Protein AF-A0AAJ1BPV6-F1 (afdb_monomer)

Structure (mmCIF, N/CA/C/O backbone):
data_AF-A0AAJ1BPV6-F1
#
_entry.id   AF-A0AAJ1BPV6-F1
#
loop_
_atom_site.group_PDB
_atom_site.id
_atom_site.type_symbol
_atom_site.label_atom_id
_atom_site.label_alt_id
_atom_site.label_comp_id
_atom_site.label_asym_id
_atom_site.label_entity_id
_atom_site.label_seq_id
_atom_site.pdbx_PDB_ins_code
_atom_site.Cartn_x
_atom_site.Cartn_y
_atom_site.Cartn_z
_atom_site.occupancy
_atom_site.B_iso_or_equiv
_atom_site.auth_seq_id
_atom_site.auth_comp_id
_atom_site.auth_asym_id
_atom_site.auth_atom_id
_atom_site.pdbx_PDB_model_num
ATOM 1 N N . MET A 1 1 ? -0.997 -7.558 -19.455 1.00 57.16 1 MET A N 1
ATOM 2 C CA . MET A 1 1 ? -1.030 -7.391 -17.990 1.00 57.16 1 MET A CA 1
ATOM 3 C C . MET A 1 1 ? 0.100 -8.175 -17.332 1.00 57.16 1 MET A C 1
ATOM 5 O O . MET A 1 1 ? 0.854 -7.559 -16.603 1.00 57.16 1 MET A O 1
ATOM 9 N N . GLU A 1 2 ? 0.286 -9.467 -17.641 1.00 61.88 2 GLU A N 1
ATOM 10 C CA . GLU A 1 2 ? 1.345 -10.310 -17.035 1.00 61.88 2 GLU A CA 1
ATOM 11 C C . GLU A 1 2 ? 2.761 -9.717 -17.122 1.00 61.88 2 GLU A C 1
ATOM 13 O O . GLU A 1 2 ? 3.436 -9.650 -16.104 1.00 61.88 2 GLU A O 1
ATOM 18 N N . ARG A 1 3 ? 3.153 -9.147 -18.272 1.00 71.94 3 ARG A N 1
ATOM 19 C CA . ARG A 1 3 ? 4.473 -8.502 -18.442 1.00 71.94 3 ARG A CA 1
ATOM 20 C C . ARG A 1 3 ? 4.750 -7.305 -17.524 1.00 71.94 3 ARG A C 1
ATOM 22 O O . ARG A 1 3 ? 5.894 -6.921 -17.366 1.00 71.94 3 ARG A O 1
ATOM 29 N N . VAL A 1 4 ? 3.719 -6.677 -16.953 1.00 75.62 4 VAL A N 1
ATOM 30 C CA . VAL A 1 4 ? 3.891 -5.502 -16.077 1.00 75.62 4 VAL A CA 1
ATOM 31 C C . VAL A 1 4 ? 4.320 -5.920 -14.670 1.00 75.62 4 VAL A C 1
ATOM 33 O O . VAL A 1 4 ? 5.029 -5.180 -14.000 1.00 75.62 4 VAL A O 1
ATOM 36 N N . LEU A 1 5 ? 3.912 -7.112 -14.227 1.00 78.88 5 LEU A N 1
ATOM 37 C CA . LEU A 1 5 ? 4.261 -7.624 -12.901 1.00 78.88 5 LEU A CA 1
ATOM 38 C C . LEU A 1 5 ? 5.736 -8.035 -12.805 1.00 78.88 5 LEU A C 1
ATOM 40 O O . LEU A 1 5 ? 6.268 -8.092 -11.705 1.00 78.88 5 LEU A O 1
ATOM 44 N N . GLU A 1 6 ? 6.402 -8.257 -13.942 1.00 83.31 6 GLU A N 1
ATOM 45 C CA . GLU A 1 6 ? 7.841 -8.552 -14.023 1.00 83.31 6 GLU A CA 1
ATOM 46 C C . GLU A 1 6 ? 8.718 -7.399 -13.505 1.00 83.31 6 GLU A C 1
ATOM 48 O O . GLU A 1 6 ? 9.878 -7.616 -13.171 1.00 83.31 6 GLU A O 1
ATOM 53 N N . TYR A 1 7 ? 8.169 -6.183 -13.417 1.00 85.19 7 TYR A N 1
ATOM 54 C CA . TYR A 1 7 ? 8.871 -5.001 -12.911 1.00 85.19 7 TYR A CA 1
ATOM 55 C C . TYR A 1 7 ? 8.787 -4.830 -11.391 1.00 85.19 7 TYR A C 1
ATOM 57 O O . TYR A 1 7 ? 9.348 -3.874 -10.863 1.00 85.19 7 TYR A O 1
ATOM 65 N N . LEU A 1 8 ? 8.061 -5.702 -10.686 1.00 88.31 8 LEU A N 1
ATOM 66 C CA . LEU A 1 8 ? 7.951 -5.632 -9.232 1.00 88.31 8 LEU A CA 1
ATOM 67 C C . LEU A 1 8 ? 9.161 -6.278 -8.571 1.00 88.31 8 LEU A C 1
ATOM 69 O O . LEU A 1 8 ? 9.539 -7.405 -8.896 1.00 88.31 8 LEU A O 1
ATOM 73 N N . SER A 1 9 ? 9.720 -5.587 -7.584 1.00 89.31 9 SER A N 1
ATOM 74 C CA . SER A 1 9 ? 10.699 -6.190 -6.693 1.00 89.31 9 SER A CA 1
ATOM 75 C C . SER A 1 9 ? 10.041 -7.223 -5.768 1.00 89.31 9 SER A C 1
ATOM 77 O O . SER A 1 9 ? 8.817 -7.274 -5.577 1.00 89.31 9 SER A O 1
ATOM 79 N N . GLU A 1 10 ? 10.875 -8.048 -5.138 1.00 88.81 10 GLU A N 1
ATOM 80 C CA . GLU A 1 10 ? 10.426 -8.966 -4.089 1.00 88.81 10 GLU A CA 1
ATOM 81 C C . GLU A 1 10 ? 9.790 -8.202 -2.916 1.00 88.81 10 GLU A C 1
ATOM 83 O O . GLU A 1 10 ? 8.745 -8.605 -2.402 1.00 88.81 10 GLU A O 1
ATOM 88 N N . ALA A 1 11 ? 10.354 -7.043 -2.564 1.00 91.00 11 ALA A N 1
ATOM 89 C CA . ALA A 1 11 ? 9.844 -6.185 -1.503 1.00 91.00 11 ALA A CA 1
ATOM 90 C C . ALA A 1 11 ? 8.464 -5.589 -1.844 1.00 91.00 11 ALA A C 1
ATOM 92 O O . ALA A 1 11 ? 7.567 -5.612 -0.999 1.00 91.00 11 ALA A O 1
ATOM 93 N N . ASP A 1 12 ? 8.246 -5.141 -3.089 1.00 92.69 12 ASP A N 1
ATOM 94 C CA . ASP A 1 12 ? 6.923 -4.681 -3.550 1.00 92.69 12 ASP A CA 1
ATOM 95 C C . ASP A 1 12 ? 5.875 -5.787 -3.391 1.00 92.69 12 ASP A C 1
ATOM 97 O O . ASP A 1 12 ? 4.771 -5.571 -2.880 1.00 92.69 12 ASP A O 1
ATOM 101 N N . THR A 1 13 ? 6.242 -7.004 -3.800 1.00 93.19 13 THR A N 1
ATOM 102 C CA . THR A 1 13 ? 5.373 -8.180 -3.712 1.00 93.19 13 THR A CA 1
ATOM 103 C C . THR A 1 13 ? 5.061 -8.528 -2.259 1.00 93.19 13 THR A C 1
ATOM 105 O O . THR A 1 13 ? 3.911 -8.828 -1.935 1.00 93.19 13 THR A O 1
ATOM 108 N N . GLN A 1 14 ? 6.049 -8.438 -1.366 1.00 94.25 14 GLN A N 1
ATOM 109 C CA . GLN A 1 14 ? 5.877 -8.691 0.062 1.00 94.25 14 GLN A CA 1
ATOM 110 C C . GLN A 1 14 ? 4.913 -7.688 0.710 1.00 94.25 14 GLN A C 1
ATOM 112 O O . GLN A 1 14 ? 4.011 -8.093 1.449 1.00 94.25 14 GLN A O 1
ATOM 117 N N . VAL A 1 15 ? 5.060 -6.393 0.414 1.00 95.81 15 VAL A N 1
ATOM 118 C CA . VAL A 1 15 ? 4.167 -5.345 0.932 1.00 95.81 15 VAL A CA 1
ATOM 119 C C . VAL A 1 15 ? 2.742 -5.559 0.430 1.00 95.81 15 VAL A C 1
ATOM 121 O O . VAL A 1 15 ? 1.806 -5.588 1.232 1.00 95.81 15 VAL A O 1
ATOM 124 N N . LEU A 1 16 ? 2.568 -5.788 -0.875 1.00 96.75 16 LEU A N 1
ATOM 125 C CA . LEU A 1 16 ? 1.255 -6.065 -1.461 1.00 96.75 16 LEU A CA 1
ATOM 126 C C . LEU A 1 16 ? 0.609 -7.315 -0.861 1.00 96.75 16 LEU A C 1
ATOM 128 O O . LEU A 1 16 ? -0.580 -7.291 -0.553 1.00 96.75 16 LEU A O 1
ATOM 132 N N . ALA A 1 17 ? 1.367 -8.398 -0.680 1.00 96.94 17 ALA A N 1
ATOM 133 C CA . ALA A 1 17 ? 0.857 -9.636 -0.098 1.00 96.94 17 ALA A CA 1
ATOM 134 C C . ALA A 1 17 ? 0.416 -9.445 1.361 1.00 96.94 17 ALA A C 1
ATOM 136 O O . ALA A 1 17 ? -0.650 -9.927 1.741 1.00 96.94 17 ALA A O 1
ATOM 137 N N . ARG A 1 18 ? 1.194 -8.707 2.163 1.00 97.62 18 ARG A N 1
ATOM 138 C CA . ARG A 1 18 ? 0.875 -8.433 3.574 1.00 97.62 18 ARG A CA 1
ATOM 139 C C . ARG A 1 18 ? -0.309 -7.478 3.735 1.00 97.62 18 ARG A C 1
ATOM 141 O O . ARG A 1 18 ? -1.092 -7.657 4.655 1.00 97.62 18 ARG A O 1
ATOM 148 N N . LEU A 1 19 ? -0.493 -6.509 2.837 1.00 98.44 19 LEU A N 1
ATOM 149 C CA . LEU A 1 19 ? -1.727 -5.713 2.802 1.00 98.44 19 LEU A CA 1
ATOM 150 C C . LEU A 1 19 ? -2.929 -6.583 2.403 1.00 98.44 19 LEU A C 1
ATOM 152 O O . LEU A 1 19 ? -3.980 -6.527 3.039 1.00 98.44 19 LEU A O 1
ATOM 156 N N . ARG A 1 20 ? -2.758 -7.437 1.383 1.00 98.38 20 ARG A N 1
ATOM 157 C CA . ARG A 1 20 ? -3.817 -8.313 0.856 1.00 98.38 20 ARG A CA 1
ATOM 158 C C . ARG A 1 20 ? -4.256 -9.428 1.799 1.00 98.38 20 ARG A C 1
ATOM 160 O O . ARG A 1 20 ? -5.319 -10.004 1.592 1.00 98.38 20 ARG A O 1
ATOM 167 N N . SER A 1 21 ? -3.466 -9.750 2.822 1.00 98.19 21 SER A N 1
ATOM 168 C CA . SER A 1 21 ? -3.882 -10.712 3.845 1.00 98.19 21 SER A CA 1
ATOM 169 C C . SER A 1 21 ? -4.898 -10.134 4.836 1.00 98.19 21 SER A C 1
ATOM 171 O O . SER A 1 21 ? -5.558 -10.908 5.525 1.00 98.19 21 SER A O 1
ATOM 173 N N . ALA A 1 22 ? -5.038 -8.805 4.900 1.00 98.19 22 ALA A N 1
ATOM 174 C CA . ALA A 1 22 ? -5.934 -8.113 5.827 1.00 98.19 22 ALA A CA 1
ATOM 175 C C . ALA A 1 22 ? -7.026 -7.284 5.130 1.00 98.19 22 ALA A C 1
ATOM 177 O O . ALA A 1 22 ? -8.069 -7.027 5.725 1.00 98.19 22 ALA A O 1
ATOM 178 N N . GLY A 1 23 ? -6.815 -6.873 3.879 1.00 98.12 23 GLY A N 1
ATOM 179 C CA . GLY A 1 23 ? -7.778 -6.088 3.111 1.00 98.12 23 GLY A CA 1
ATOM 180 C C . GLY A 1 23 ? -7.508 -6.147 1.614 1.00 98.12 23 GLY A C 1
ATOM 181 O O . GLY A 1 23 ? -6.768 -6.997 1.129 1.00 98.12 23 GLY A O 1
ATOM 182 N N . GLU A 1 24 ? -8.098 -5.236 0.852 1.00 98.50 24 GLU A N 1
ATOM 183 C CA . GLU A 1 24 ? -7.824 -5.116 -0.576 1.00 98.50 24 GLU A CA 1
ATOM 184 C C . GLU A 1 24 ? -6.689 -4.114 -0.814 1.00 98.50 24 GLU A C 1
ATOM 186 O O . GLU A 1 24 ? -6.558 -3.118 -0.095 1.00 98.50 24 GLU A O 1
ATOM 191 N N . ALA A 1 25 ? -5.845 -4.376 -1.816 1.00 98.06 25 ALA A N 1
ATOM 192 C CA . ALA A 1 25 ? -4.754 -3.479 -2.184 1.00 98.06 25 ALA A CA 1
ATOM 193 C C . ALA A 1 25 ? -4.428 -3.534 -3.680 1.00 98.06 25 ALA A C 1
ATOM 195 O O . ALA A 1 25 ? -4.352 -4.614 -4.291 1.00 98.06 25 ALA A O 1
ATOM 196 N N . TRP A 1 26 ? -4.166 -2.360 -4.249 1.00 97.06 26 TRP A N 1
ATOM 197 C CA . TRP A 1 26 ? -3.917 -2.155 -5.672 1.00 97.06 26 TRP A CA 1
ATOM 198 C C . TRP A 1 26 ? -2.718 -1.255 -5.892 1.00 97.06 26 TRP A C 1
ATOM 200 O O . TRP A 1 26 ? -2.538 -0.264 -5.193 1.00 97.06 26 TRP A O 1
ATOM 210 N N . ILE A 1 27 ? -1.957 -1.573 -6.932 1.00 95.38 27 ILE A N 1
ATOM 211 C CA . ILE A 1 27 ? -0.969 -0.658 -7.488 1.00 95.38 27 ILE A CA 1
ATOM 212 C C . ILE A 1 27 ? -1.728 0.415 -8.261 1.00 95.38 27 ILE A C 1
ATOM 214 O O . ILE A 1 27 ? -2.609 0.090 -9.062 1.00 95.38 27 ILE A O 1
ATOM 218 N N . VAL A 1 28 ? -1.405 1.680 -8.019 1.00 94.44 28 VAL A N 1
ATOM 219 C CA . VAL A 1 28 ? -2.090 2.823 -8.629 1.00 94.44 28 VAL A CA 1
ATOM 220 C C . VAL A 1 28 ? -1.089 3.852 -9.155 1.00 94.44 28 VAL A C 1
ATOM 222 O O . VAL A 1 28 ? 0.125 3.683 -9.068 1.00 94.44 28 VAL A O 1
ATOM 225 N N . GLY A 1 29 ? -1.607 4.931 -9.738 1.00 91.12 29 GLY A N 1
ATOM 226 C CA . GLY A 1 29 ? -0.810 6.109 -10.060 1.00 91.12 29 GLY A CA 1
ATOM 227 C C . GLY A 1 29 ? 0.090 5.962 -11.287 1.00 91.12 29 GLY A C 1
ATOM 228 O O . GLY A 1 29 ? -0.192 5.207 -12.223 1.00 91.12 29 GLY A O 1
ATOM 229 N N . GLY A 1 30 ? 1.158 6.764 -11.298 1.00 89.00 30 GLY A N 1
ATOM 230 C CA . GLY A 1 30 ? 2.069 6.901 -12.438 1.00 89.00 30 GLY A CA 1
ATOM 231 C C . GLY A 1 30 ? 2.769 5.597 -12.801 1.00 89.00 30 GLY A C 1
ATOM 232 O O . GLY A 1 30 ? 2.888 5.295 -13.983 1.00 89.00 30 GLY A O 1
ATOM 233 N N . TRP A 1 31 ? 3.105 4.779 -11.800 1.00 89.88 31 TRP A N 1
ATOM 234 C CA . TRP A 1 31 ? 3.771 3.495 -12.012 1.00 89.88 31 TRP A CA 1
ATOM 235 C C . TRP A 1 31 ? 2.973 2.582 -12.953 1.00 89.88 31 TRP A C 1
ATOM 237 O O . TRP A 1 31 ? 3.522 2.036 -13.904 1.00 89.88 31 TRP A O 1
ATOM 247 N N . VAL A 1 32 ? 1.648 2.479 -12.769 1.00 90.00 32 VAL A N 1
ATOM 248 C CA . VAL A 1 32 ? 0.786 1.667 -13.651 1.00 90.00 32 VAL A CA 1
ATOM 249 C C . VAL A 1 32 ? 0.827 2.181 -15.090 1.00 90.00 32 VAL A C 1
ATOM 251 O O . VAL A 1 32 ? 0.978 1.394 -16.024 1.00 90.00 32 VAL A O 1
ATOM 254 N N . ARG A 1 33 ? 0.704 3.501 -15.281 1.00 90.38 33 ARG A N 1
ATOM 255 C CA . ARG A 1 33 ? 0.774 4.131 -16.608 1.00 90.38 33 ARG A CA 1
ATOM 256 C C . ARG A 1 33 ? 2.117 3.832 -17.275 1.00 90.38 33 ARG A C 1
ATOM 258 O O . ARG A 1 33 ? 2.139 3.407 -18.428 1.00 90.38 33 ARG A O 1
ATOM 265 N N . ASP A 1 34 ? 3.202 4.052 -16.546 1.00 88.06 34 ASP A N 1
ATOM 266 C CA . ASP A 1 34 ? 4.571 4.010 -17.053 1.00 88.06 34 ASP A CA 1
ATOM 267 C C . ASP A 1 34 ? 4.997 2.572 -17.396 1.00 88.06 34 ASP A C 1
ATOM 269 O O . ASP A 1 34 ? 5.556 2.324 -18.470 1.00 88.06 34 ASP A O 1
ATOM 273 N N . SER A 1 35 ? 4.587 1.590 -16.589 1.00 86.94 35 SER A N 1
ATOM 274 C CA . SER A 1 35 ? 4.808 0.175 -16.897 1.00 86.94 35 SER A CA 1
ATOM 275 C C . SER A 1 35 ? 3.989 -0.323 -18.095 1.00 86.94 35 SER A C 1
ATOM 277 O O . SER A 1 35 ? 4.472 -1.153 -18.865 1.00 86.94 35 SER A O 1
ATOM 279 N N . ILE A 1 36 ? 2.772 0.192 -18.320 1.00 86.88 36 ILE A N 1
ATOM 280 C CA . ILE A 1 36 ? 1.957 -0.184 -19.494 1.00 86.88 36 ILE A CA 1
ATOM 281 C C . ILE A 1 36 ? 2.578 0.322 -20.803 1.00 86.88 36 ILE A C 1
ATOM 283 O O . ILE A 1 36 ? 2.521 -0.380 -21.814 1.00 86.88 36 ILE A O 1
ATOM 287 N N . ILE A 1 37 ? 3.186 1.513 -20.800 1.00 88.50 37 ILE A N 1
ATOM 288 C CA . ILE A 1 37 ? 3.842 2.088 -21.988 1.00 88.50 37 ILE A CA 1
ATOM 289 C C . ILE A 1 37 ? 5.292 1.605 -22.177 1.00 88.50 37 ILE A C 1
ATOM 291 O O . ILE A 1 37 ? 5.984 2.100 -23.068 1.00 88.50 37 ILE A O 1
ATOM 295 N N . GLY A 1 38 ? 5.752 0.644 -21.364 1.00 83.50 38 GLY A N 1
ATOM 296 C CA . GLY A 1 38 ? 7.087 0.050 -21.465 1.00 83.50 38 GLY A CA 1
ATOM 297 C C . GLY A 1 38 ? 8.219 0.978 -21.020 1.00 83.50 38 GLY A C 1
ATOM 298 O O . GLY A 1 38 ? 9.333 0.863 -21.525 1.00 83.50 38 GLY A O 1
ATOM 299 N N . ARG A 1 39 ? 7.933 1.920 -20.115 1.00 83.00 39 ARG A N 1
ATOM 300 C CA . ARG A 1 39 ? 8.919 2.811 -19.486 1.00 83.00 39 ARG A CA 1
ATOM 301 C C . ARG A 1 39 ? 8.786 2.747 -17.967 1.00 83.00 39 ARG A C 1
ATOM 303 O O . ARG A 1 39 ? 8.480 3.766 -17.356 1.00 83.00 39 ARG A O 1
ATOM 310 N N . PRO A 1 40 ? 8.914 1.560 -17.367 1.00 71.88 40 PRO A N 1
ATOM 311 C CA . PRO A 1 40 ? 8.709 1.439 -15.940 1.00 71.88 40 PRO A CA 1
ATOM 312 C C . PRO A 1 40 ? 9.843 2.206 -15.241 1.00 71.88 40 PRO A C 1
ATOM 314 O O . PRO A 1 40 ? 11.017 2.025 -15.558 1.00 71.88 40 PRO A O 1
ATOM 317 N N . ASP A 1 41 ? 9.483 3.125 -14.351 1.00 66.81 41 ASP A N 1
ATOM 318 C CA . ASP A 1 41 ? 10.434 3.922 -13.570 1.00 66.81 41 ASP A CA 1
ATOM 319 C C . ASP A 1 41 ? 10.925 3.045 -12.398 1.00 66.81 41 ASP A C 1
ATOM 321 O O . ASP A 1 41 ? 10.543 3.244 -11.247 1.00 66.81 41 ASP A O 1
ATOM 325 N N . THR A 1 42 ? 11.632 1.952 -12.725 1.00 65.19 42 THR A N 1
ATOM 326 C CA . THR A 1 42 ? 11.933 0.835 -11.804 1.00 65.19 42 THR A CA 1
ATOM 327 C C . THR A 1 42 ? 13.117 1.071 -10.896 1.00 65.19 42 THR A C 1
ATOM 329 O O . THR A 1 42 ? 13.241 0.387 -9.884 1.00 65.19 42 THR A O 1
ATOM 332 N N . ASP A 1 43 ? 14.010 1.977 -11.276 1.00 62.81 43 ASP A N 1
ATOM 333 C CA . ASP A 1 43 ? 15.363 1.931 -10.732 1.00 62.81 43 ASP A CA 1
ATOM 334 C C . ASP A 1 43 ? 15.448 2.560 -9.335 1.00 62.81 43 ASP A C 1
ATOM 336 O O . ASP A 1 43 ? 16.286 2.131 -8.553 1.00 62.81 43 ASP A O 1
ATOM 340 N N . ASP A 1 44 ? 14.535 3.478 -8.977 1.00 66.44 44 ASP A N 1
ATOM 341 C CA . ASP A 1 44 ? 14.583 4.188 -7.684 1.00 66.44 44 ASP A CA 1
ATOM 342 C C . ASP A 1 44 ? 13.214 4.549 -7.069 1.00 66.44 44 ASP A C 1
ATOM 344 O O . ASP A 1 44 ? 13.163 5.162 -5.996 1.00 66.44 44 ASP A O 1
ATOM 348 N N . LYS A 1 45 ? 12.086 4.204 -7.710 1.00 75.69 45 LYS A N 1
ATOM 349 C CA . LYS A 1 45 ? 10.756 4.614 -7.232 1.00 75.69 45 LYS A CA 1
ATOM 350 C C . LYS A 1 45 ? 9.854 3.417 -6.896 1.00 75.69 45 LYS A C 1
ATOM 352 O O . LYS A 1 45 ? 9.364 2.749 -7.806 1.00 75.69 45 LYS A O 1
ATOM 357 N N . PRO A 1 46 ? 9.570 3.176 -5.601 1.00 83.44 46 PRO A N 1
ATOM 358 C CA . PRO A 1 46 ? 8.596 2.175 -5.177 1.00 83.44 46 PRO A CA 1
ATOM 359 C C . PRO A 1 46 ? 7.200 2.443 -5.747 1.00 83.44 46 PRO A C 1
ATOM 361 O O . PRO A 1 46 ? 6.851 3.575 -6.093 1.00 83.44 46 PRO A O 1
ATOM 364 N N . ILE A 1 47 ? 6.383 1.393 -5.817 1.00 92.50 47 ILE A N 1
ATOM 365 C CA . ILE A 1 47 ? 4.985 1.500 -6.244 1.00 92.50 47 ILE A CA 1
ATOM 366 C C . ILE A 1 47 ? 4.141 2.343 -5.275 1.00 92.50 47 ILE A C 1
ATOM 368 O O . ILE A 1 47 ? 4.289 2.246 -4.056 1.00 92.50 47 ILE A O 1
ATOM 372 N N . ASP A 1 48 ? 3.179 3.087 -5.825 1.00 93.50 48 ASP A N 1
ATOM 373 C CA . ASP A 1 48 ? 2.105 3.710 -5.044 1.00 93.50 48 ASP A CA 1
ATOM 374 C C . ASP A 1 48 ? 0.966 2.699 -4.855 1.00 93.50 48 ASP A C 1
ATOM 376 O O . ASP A 1 48 ? 0.535 2.041 -5.813 1.00 93.50 48 ASP A O 1
ATOM 380 N N . ILE A 1 49 ? 0.452 2.578 -3.628 1.00 97.44 49 ILE A N 1
ATOM 381 C CA . ILE A 1 49 ? -0.548 1.567 -3.271 1.00 97.44 49 ILE A CA 1
ATOM 382 C C . ILE A 1 49 ? -1.818 2.234 -2.740 1.00 97.44 49 ILE A C 1
ATOM 384 O O . ILE A 1 49 ? -1.785 3.009 -1.787 1.00 97.44 49 ILE A O 1
ATOM 388 N N . ALA A 1 50 ? -2.964 1.879 -3.316 1.00 98.06 50 ALA A N 1
ATOM 389 C CA . ALA A 1 50 ? -4.269 2.136 -2.718 1.00 98.06 50 ALA A CA 1
ATOM 390 C C . ALA A 1 50 ? -4.727 0.906 -1.926 1.00 98.06 50 ALA A C 1
ATOM 392 O O . ALA A 1 50 ? -4.489 -0.221 -2.363 1.00 98.06 50 ALA A O 1
ATOM 393 N N . THR A 1 51 ? -5.408 1.092 -0.796 1.00 98.69 51 THR A N 1
ATOM 394 C CA . THR A 1 51 ? -5.921 -0.022 0.018 1.00 98.69 51 THR A CA 1
ATOM 395 C C . THR A 1 51 ? -7.278 0.278 0.646 1.00 98.69 51 THR A C 1
ATOM 397 O O . THR A 1 51 ? -7.609 1.432 0.899 1.00 98.69 51 THR A O 1
ATOM 400 N N . SER A 1 52 ? -8.070 -0.759 0.920 1.00 98.38 52 SER A N 1
ATOM 401 C CA . SER A 1 52 ? -9.288 -0.635 1.729 1.00 98.38 52 SER A CA 1
ATOM 402 C C . SER A 1 52 ? -9.005 -0.423 3.223 1.00 98.38 52 SER A C 1
ATOM 404 O O . SER A 1 52 ? -9.926 -0.102 3.964 1.00 98.38 52 SER A O 1
ATOM 406 N N . LEU A 1 53 ? -7.762 -0.638 3.668 1.00 98.44 53 LEU A N 1
ATOM 407 C CA . LEU A 1 53 ? -7.356 -0.518 5.067 1.00 98.44 53 LEU A CA 1
ATOM 408 C C . LEU A 1 53 ? -7.244 0.947 5.502 1.00 98.44 53 LEU A C 1
ATOM 410 O O . LEU A 1 53 ? -6.824 1.821 4.736 1.00 98.44 53 LEU A O 1
ATOM 414 N N . LEU A 1 54 ? -7.585 1.213 6.757 1.00 98.00 54 LEU A N 1
ATOM 415 C CA . LEU A 1 54 ? -7.362 2.486 7.427 1.00 98.00 54 LEU A CA 1
ATOM 416 C C . LEU A 1 54 ? -5.883 2.643 7.821 1.00 98.00 54 LEU A C 1
ATOM 418 O O . LEU A 1 54 ? -5.191 1.649 8.052 1.00 98.00 54 LEU A O 1
ATOM 422 N N . PRO A 1 55 ? -5.384 3.884 7.987 1.00 98.06 55 PRO A N 1
ATOM 423 C CA . PRO A 1 55 ? -4.002 4.131 8.400 1.00 98.06 55 PRO A CA 1
ATOM 424 C C . PRO A 1 55 ? -3.565 3.364 9.657 1.00 98.06 55 PRO A C 1
ATOM 426 O O . PRO A 1 55 ? -2.452 2.842 9.701 1.00 98.06 55 PRO A O 1
ATOM 429 N N . ALA A 1 56 ? -4.443 3.251 10.659 1.00 97.88 56 ALA A N 1
ATOM 430 C CA . ALA A 1 56 ? -4.165 2.503 11.883 1.00 97.88 56 ALA A CA 1
ATOM 431 C C . ALA A 1 56 ? -3.959 0.999 11.620 1.00 97.88 56 ALA A C 1
ATOM 433 O O . ALA A 1 56 ? -3.011 0.418 12.137 1.00 97.88 56 ALA A O 1
ATOM 434 N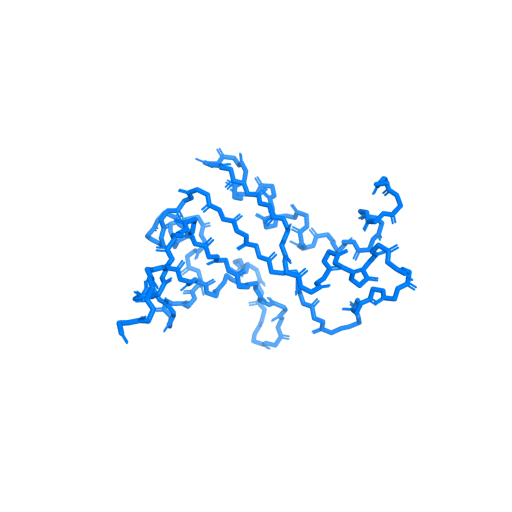 N . GLU A 1 57 ? -4.771 0.390 10.754 1.00 98.38 57 GLU A N 1
ATOM 435 C CA . GLU A 1 57 ? -4.639 -1.023 10.371 1.00 98.38 57 GLU A CA 1
ATOM 436 C C . GLU A 1 57 ? -3.338 -1.254 9.588 1.00 98.38 57 GLU A C 1
ATOM 438 O O . GLU A 1 57 ? -2.601 -2.207 9.841 1.00 98.38 57 GLU A O 1
ATOM 443 N N . VAL A 1 58 ? -2.981 -0.329 8.689 1.00 98.06 58 VAL A N 1
ATOM 444 C CA . VAL A 1 58 ? -1.684 -0.360 7.993 1.00 98.06 58 VAL A CA 1
ATOM 445 C C . VAL A 1 58 ? -0.526 -0.249 8.993 1.00 98.06 58 VAL A C 1
ATOM 447 O O . VAL A 1 58 ? 0.478 -0.943 8.854 1.00 98.06 58 VAL A O 1
ATOM 450 N N . LYS A 1 59 ? -0.651 0.584 10.031 1.00 97.00 59 LYS A N 1
ATOM 451 C CA . LYS A 1 59 ? 0.366 0.737 11.080 1.00 97.00 59 LYS A CA 1
ATOM 452 C C . LYS A 1 59 ? 0.523 -0.517 11.942 1.00 97.00 59 LYS A C 1
ATOM 454 O O . LYS A 1 59 ? 1.649 -0.832 12.324 1.00 97.00 59 LYS A O 1
ATOM 459 N N . GLU A 1 60 ? -0.562 -1.229 12.228 1.00 97.25 60 GLU A N 1
ATOM 460 C CA . GLU A 1 60 ? -0.518 -2.524 12.918 1.00 97.25 60 GLU A CA 1
ATOM 461 C C . GLU A 1 60 ? 0.190 -3.581 12.070 1.00 97.25 60 GLU A C 1
ATOM 463 O O . GLU A 1 60 ? 1.050 -4.309 12.570 1.00 97.25 60 GLU A O 1
ATOM 468 N N . LEU A 1 61 ? -0.115 -3.623 10.769 1.00 97.00 61 LEU A N 1
ATOM 469 C CA . LEU A 1 61 ? 0.561 -4.518 9.838 1.00 97.00 61 LEU A CA 1
ATOM 470 C C . LEU A 1 61 ? 2.026 -4.152 9.654 1.00 97.00 61 LEU A C 1
ATOM 472 O O . LEU A 1 61 ? 2.831 -5.054 9.506 1.00 97.00 61 LEU A O 1
ATOM 476 N N . PHE A 1 62 ? 2.396 -2.877 9.673 1.00 96.31 62 PHE A N 1
ATOM 477 C CA . PHE A 1 62 ? 3.767 -2.428 9.441 1.00 96.31 62 PHE A CA 1
ATOM 478 C C . PHE A 1 62 ? 4.205 -1.477 10.566 1.00 96.31 62 PHE A C 1
ATOM 480 O O . PHE A 1 62 ? 4.163 -0.249 10.397 1.00 96.31 62 PHE A O 1
ATOM 487 N N . PRO A 1 63 ? 4.662 -2.009 11.718 1.00 94.81 63 PRO A N 1
ATOM 488 C CA . PRO A 1 63 ? 4.952 -1.216 12.914 1.00 94.81 63 PRO A CA 1
ATOM 489 C C . PRO A 1 63 ? 5.985 -0.102 12.716 1.00 94.81 63 PRO A C 1
ATOM 491 O O . PRO A 1 63 ? 5.950 0.905 13.427 1.00 94.81 63 PRO A O 1
ATOM 494 N N . ARG A 1 64 ? 6.883 -0.218 11.730 1.00 93.69 64 ARG A N 1
ATOM 495 C CA . ARG A 1 64 ? 7.898 0.805 11.408 1.00 93.69 64 ARG A CA 1
ATOM 496 C C . ARG A 1 64 ? 7.414 1.931 10.490 1.00 93.69 64 ARG A C 1
ATOM 498 O O . ARG A 1 64 ? 8.188 2.844 10.199 1.00 93.69 64 ARG A O 1
ATOM 505 N N . SER A 1 65 ? 6.152 1.904 10.067 1.00 94.69 65 SER A N 1
ATOM 506 C CA . SER A 1 65 ? 5.587 2.909 9.160 1.00 94.69 65 SER A CA 1
ATOM 507 C C . SER A 1 65 ? 5.569 4.316 9.752 1.00 94.69 65 SER A C 1
ATOM 509 O O . SER A 1 65 ? 5.405 4.493 10.963 1.00 94.69 65 SER A O 1
ATOM 511 N N . LEU A 1 66 ? 5.692 5.332 8.901 1.00 94.62 66 LEU A N 1
ATOM 512 C CA . LEU A 1 66 ? 5.588 6.734 9.299 1.00 94.62 66 LEU A CA 1
ATOM 513 C C . LEU A 1 66 ? 4.178 7.268 9.010 1.00 94.62 66 LEU A C 1
ATOM 515 O O . LEU A 1 66 ? 3.723 7.257 7.868 1.00 94.62 66 LEU A O 1
ATOM 519 N N . MET A 1 67 ? 3.519 7.806 10.038 1.00 95.88 67 MET A N 1
ATOM 520 C CA . MET A 1 67 ? 2.138 8.320 9.972 1.00 95.88 67 MET A CA 1
ATOM 521 C C . MET A 1 67 ? 2.055 9.784 9.503 1.00 95.88 67 MET A C 1
ATOM 523 O O . MET A 1 67 ? 1.141 10.520 9.861 1.00 95.88 67 MET A O 1
ATOM 527 N N . VAL A 1 68 ? 3.028 10.246 8.714 1.00 91.44 68 VAL A N 1
ATOM 528 C CA . VAL A 1 68 ? 3.154 11.667 8.331 1.00 91.44 68 VAL A CA 1
ATOM 529 C C . VAL A 1 68 ? 2.014 12.168 7.432 1.00 91.44 68 VAL A C 1
ATOM 531 O O . VAL A 1 68 ? 1.733 13.364 7.424 1.00 91.44 68 VAL A O 1
ATOM 534 N N . GLY A 1 69 ? 1.338 11.270 6.707 1.00 90.56 69 GLY A N 1
ATOM 535 C CA . GLY A 1 69 ? 0.224 11.576 5.801 1.00 90.56 69 GLY A CA 1
ATOM 536 C C . GLY A 1 69 ? -1.153 11.138 6.310 1.00 90.56 69 GLY A C 1
ATOM 537 O O . GLY A 1 69 ? -2.125 11.208 5.559 1.00 90.56 69 GLY A O 1
ATOM 538 N N . GLU A 1 70 ? -1.265 10.687 7.564 1.00 93.06 70 GLU A N 1
ATOM 539 C CA . GLU A 1 70 ? -2.460 10.002 8.083 1.00 93.06 70 GLU A CA 1
ATOM 540 C C . GLU A 1 70 ? -3.734 10.848 7.981 1.00 93.06 70 GLU A C 1
ATOM 542 O O . GLU A 1 70 ? -4.794 10.331 7.640 1.00 93.06 70 GLU A O 1
ATOM 547 N N . LYS A 1 71 ? -3.627 12.168 8.184 1.00 92.31 71 LYS A N 1
ATOM 548 C CA . LYS A 1 71 ? -4.743 13.118 8.015 1.00 92.31 71 LYS A CA 1
ATOM 549 C C . LYS A 1 71 ? -5.377 13.045 6.619 1.00 92.31 71 LYS A C 1
ATOM 551 O O . LYS A 1 71 ? -6.556 13.349 6.459 1.00 92.31 71 LYS A O 1
ATOM 556 N N . TYR A 1 72 ? -4.588 12.677 5.618 1.00 92.69 72 TYR A N 1
ATOM 557 C CA . TYR A 1 72 ? -5.012 12.519 4.232 1.00 92.69 72 TYR A CA 1
ATOM 558 C C . TYR A 1 72 ? -5.267 11.047 3.876 1.00 92.69 72 TYR A C 1
ATOM 560 O O . TYR A 1 72 ? -5.638 10.748 2.746 1.00 92.69 72 TYR A O 1
ATOM 568 N N . GLY A 1 73 ? -5.128 10.131 4.834 1.00 94.31 73 GLY A N 1
ATOM 569 C CA . GLY A 1 73 ? -5.298 8.699 4.627 1.00 94.31 73 GLY A CA 1
ATOM 570 C C . GLY A 1 73 ? -4.052 7.989 4.100 1.00 94.31 73 GLY A C 1
ATOM 571 O O . GLY A 1 73 ? -4.169 6.839 3.689 1.00 94.31 73 GLY A O 1
ATOM 572 N N . THR A 1 74 ? -2.883 8.639 4.109 1.00 96.38 74 THR A N 1
ATOM 573 C CA . THR A 1 74 ? -1.628 8.091 3.571 1.00 96.38 74 THR A CA 1
ATOM 574 C C . THR A 1 74 ? -0.658 7.699 4.683 1.00 96.38 74 THR A C 1
ATOM 576 O O . THR A 1 74 ? -0.410 8.455 5.622 1.00 96.38 74 THR A O 1
ATOM 579 N N . VAL A 1 75 ? -0.053 6.525 4.550 1.00 97.25 75 VAL A N 1
ATOM 580 C CA . VAL A 1 75 ? 0.979 5.990 5.439 1.00 97.25 75 VAL A CA 1
ATOM 581 C C . VAL A 1 75 ? 2.217 5.668 4.613 1.00 97.25 75 VAL A C 1
ATOM 583 O O . VAL A 1 75 ? 2.113 5.057 3.553 1.00 97.25 75 VAL A O 1
ATOM 586 N N . VAL A 1 76 ? 3.396 6.049 5.107 1.00 96.38 76 VAL A N 1
ATOM 587 C CA . VAL A 1 76 ? 4.667 5.637 4.496 1.00 96.38 76 VAL A CA 1
ATOM 588 C C . VAL A 1 76 ? 5.089 4.316 5.125 1.00 96.38 76 VAL A C 1
ATOM 590 O O . VAL A 1 76 ? 5.572 4.288 6.262 1.00 96.38 76 VAL A O 1
ATOM 593 N N . VAL A 1 77 ? 4.883 3.221 4.402 1.00 95.81 77 VAL A N 1
ATOM 594 C CA . VAL A 1 77 ? 5.188 1.862 4.849 1.00 95.81 77 VAL A CA 1
ATOM 595 C C . VAL A 1 77 ? 6.680 1.577 4.748 1.00 95.81 77 VAL A C 1
ATOM 597 O O . VAL A 1 77 ? 7.335 1.920 3.765 1.00 95.81 77 VAL A O 1
ATOM 600 N N . ARG A 1 78 ? 7.211 0.932 5.791 1.00 93.44 78 ARG A N 1
ATOM 601 C CA . ARG A 1 78 ? 8.580 0.411 5.866 1.00 93.44 78 ARG A CA 1
ATOM 602 C C . ARG A 1 78 ? 8.535 -1.018 6.384 1.00 93.44 78 ARG A C 1
ATOM 604 O O . ARG A 1 78 ? 7.810 -1.290 7.342 1.00 93.44 78 ARG A O 1
ATOM 611 N N . LEU A 1 79 ? 9.311 -1.904 5.768 1.00 90.69 79 LEU A N 1
ATOM 612 C CA . LEU A 1 79 ? 9.444 -3.286 6.218 1.00 90.69 79 LEU A CA 1
ATOM 613 C C . LEU A 1 79 ? 10.245 -3.364 7.524 1.00 90.69 79 LEU A C 1
ATOM 615 O O . LEU A 1 79 ? 11.077 -2.504 7.830 1.00 90.69 79 LEU A O 1
ATOM 619 N N . ASP A 1 80 ? 9.966 -4.402 8.312 1.00 81.81 80 ASP A N 1
ATOM 620 C CA . ASP A 1 80 ? 10.512 -4.556 9.662 1.00 81.81 80 ASP A CA 1
ATOM 621 C C . ASP A 1 80 ? 12.035 -4.769 9.654 1.00 81.81 80 ASP A C 1
ATOM 623 O O . ASP A 1 80 ? 12.732 -4.252 10.529 1.00 81.81 80 ASP A O 1
ATOM 627 N N . GLU A 1 81 ? 12.556 -5.430 8.620 1.00 75.25 81 GLU A N 1
ATOM 628 C CA . GLU A 1 81 ? 13.973 -5.788 8.470 1.00 75.25 81 GLU A CA 1
ATOM 629 C C . GLU A 1 81 ? 14.849 -4.652 7.907 1.00 75.25 81 GLU A C 1
ATOM 631 O O . GLU A 1 81 ? 16.070 -4.782 7.884 1.00 75.25 81 GLU A O 1
ATOM 636 N N . GLY A 1 82 ? 14.260 -3.512 7.520 1.00 62.09 82 GLY A N 1
ATOM 637 C CA . GLY A 1 82 ? 14.973 -2.530 6.704 1.00 62.09 82 GLY A CA 1
ATOM 638 C C . GLY A 1 82 ? 15.871 -1.522 7.432 1.00 62.09 82 GLY A C 1
ATOM 639 O O . GLY A 1 82 ? 15.532 -1.002 8.503 1.00 62.09 82 GLY A O 1
ATOM 640 N N . VAL A 1 83 ? 17.020 -1.177 6.852 1.00 58.56 83 VAL A N 1
ATOM 641 C CA . VAL A 1 83 ? 17.924 -0.117 7.344 1.00 58.56 83 VAL A CA 1
ATOM 642 C C . VAL A 1 83 ? 17.453 1.270 6.865 1.00 58.56 83 VAL A C 1
ATOM 644 O O . VAL A 1 83 ? 16.663 1.408 5.935 1.00 58.56 83 VAL A O 1
ATOM 647 N N . VAL A 1 84 ? 17.907 2.346 7.518 1.00 59.12 84 VAL A N 1
ATOM 648 C CA . VAL A 1 84 ? 17.708 3.718 7.016 1.00 59.12 84 VAL A CA 1
ATOM 649 C C . VAL A 1 84 ? 18.309 3.832 5.607 1.00 59.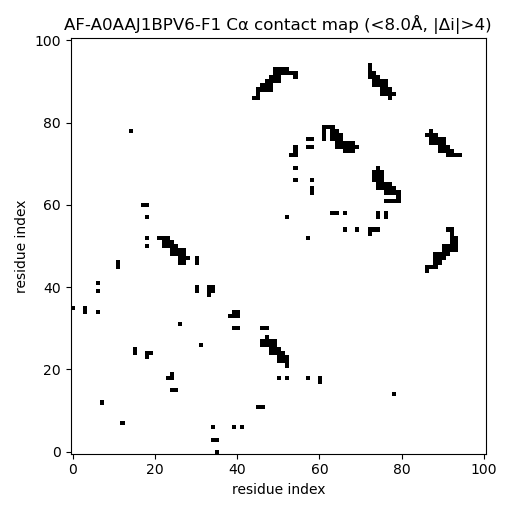12 84 VAL A C 1
ATOM 651 O O . VAL A 1 84 ? 19.515 3.663 5.455 1.00 59.12 84 VAL A O 1
ATOM 654 N N . GLY A 1 85 ? 17.476 4.130 4.605 1.00 66.25 85 GLY A N 1
ATOM 655 C CA . GLY A 1 85 ? 17.870 4.203 3.190 1.00 66.25 85 GLY A CA 1
ATOM 656 C C . GLY A 1 85 ? 17.226 3.138 2.296 1.00 66.25 85 GLY A C 1
ATOM 657 O O . GLY A 1 85 ? 17.341 3.234 1.081 1.00 66.25 85 GLY A O 1
ATOM 658 N N . GLU A 1 86 ? 16.528 2.159 2.874 1.00 76.31 86 GLU A N 1
ATOM 659 C CA . GLU A 1 86 ? 15.725 1.190 2.121 1.00 76.31 86 GLU A CA 1
ATOM 660 C C . GLU A 1 86 ? 14.427 1.781 1.546 1.00 76.31 86 GLU A C 1
ATOM 662 O O . GLU A 1 86 ? 13.955 2.818 2.035 1.00 76.31 86 GLU A O 1
ATOM 667 N N . PRO A 1 87 ? 13.837 1.127 0.521 1.00 86.06 87 PRO A N 1
ATOM 668 C CA . PRO A 1 87 ? 12.602 1.583 -0.100 1.00 86.06 87 PRO A CA 1
ATOM 669 C C . PRO A 1 87 ? 11.462 1.718 0.914 1.00 86.06 87 PRO A C 1
ATOM 671 O O . PRO A 1 87 ? 11.359 0.993 1.907 1.00 86.06 87 PRO A O 1
ATOM 674 N N . SER A 1 88 ? 10.58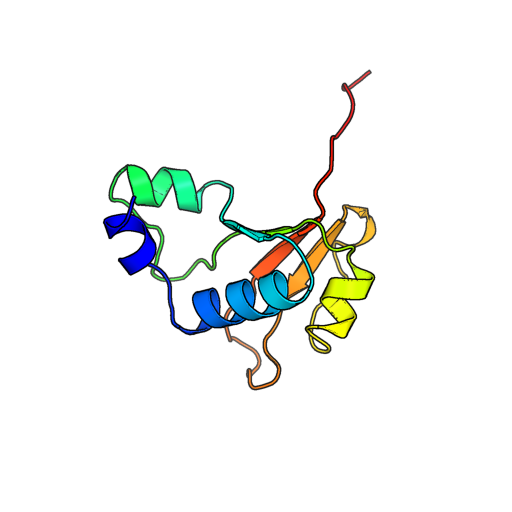2 2.676 0.642 1.00 92.12 88 SER A N 1
ATOM 675 C CA . SER A 1 88 ? 9.354 2.893 1.397 1.00 92.12 88 SER A CA 1
ATOM 676 C C . SER A 1 88 ? 8.191 3.129 0.453 1.00 92.12 88 SER A C 1
ATOM 678 O O . SER A 1 88 ? 8.367 3.777 -0.575 1.00 92.12 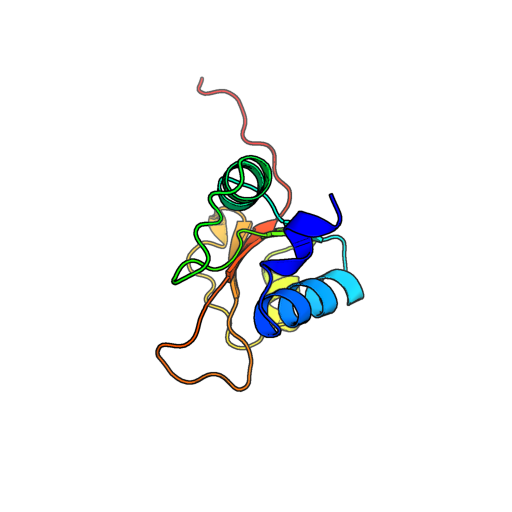88 SER A O 1
ATOM 680 N N . TRP A 1 89 ? 7.007 2.667 0.833 1.00 94.88 89 TRP A N 1
ATOM 681 C CA . TRP A 1 89 ? 5.823 2.702 -0.022 1.00 94.88 89 TRP A CA 1
ATOM 682 C C . TRP A 1 89 ? 4.817 3.710 0.496 1.00 94.88 89 TRP A C 1
ATOM 684 O O . TRP A 1 89 ? 4.524 3.736 1.692 1.00 94.88 89 TRP A O 1
ATOM 694 N N . GLU A 1 90 ? 4.246 4.506 -0.399 1.00 96.12 90 GLU A N 1
ATOM 695 C CA . GLU A 1 90 ? 3.078 5.308 -0.065 1.00 96.12 90 GLU A CA 1
ATOM 696 C C . GLU A 1 90 ? 1.827 4.436 -0.177 1.00 96.12 90 GLU A C 1
ATOM 698 O O . GLU A 1 90 ? 1.443 3.989 -1.259 1.00 96.12 90 GLU A O 1
ATOM 703 N N . VAL A 1 91 ? 1.192 4.180 0.966 1.00 97.81 91 VAL A N 1
ATOM 704 C CA . VAL A 1 91 ? -0.045 3.405 1.060 1.00 97.81 91 VAL A CA 1
ATOM 705 C C . VAL A 1 91 ? -1.174 4.342 1.454 1.00 97.81 91 VAL A C 1
ATOM 707 O O . VAL A 1 91 ? -1.158 4.909 2.545 1.00 97.81 91 VAL A O 1
ATOM 710 N N . THR A 1 92 ? -2.156 4.516 0.574 1.00 97.69 92 THR A N 1
ATOM 711 C CA . THR A 1 92 ? -3.279 5.437 0.780 1.00 97.69 92 THR A CA 1
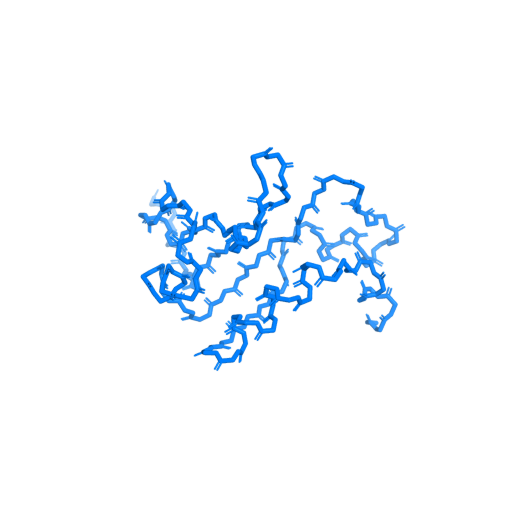ATOM 712 C C . THR A 1 92 ? -4.598 4.681 0.855 1.00 97.69 92 THR A C 1
ATOM 714 O O . THR A 1 92 ? -4.919 3.874 -0.017 1.00 97.69 92 THR A O 1
ATOM 717 N N . THR A 1 93 ? -5.382 4.950 1.896 1.00 97.44 93 THR A N 1
ATOM 718 C CA . THR A 1 93 ? -6.732 4.396 2.030 1.00 97.44 93 THR A CA 1
ATOM 719 C C . THR A 1 93 ? -7.639 4.894 0.899 1.00 97.44 93 THR A C 1
ATOM 721 O O . THR A 1 93 ? -7.506 6.033 0.437 1.00 97.44 93 THR A O 1
ATOM 724 N N . LEU A 1 94 ? -8.569 4.055 0.439 1.00 95.94 94 LEU A N 1
ATOM 725 C CA . LEU A 1 94 ? -9.564 4.457 -0.551 1.00 95.94 94 LEU A CA 1
ATOM 726 C C . LEU A 1 94 ? -10.355 5.661 -0.034 1.00 95.94 94 LEU A C 1
ATOM 728 O O . LEU A 1 94 ? -10.939 5.643 1.048 1.00 95.94 94 LEU A O 1
ATOM 732 N N . ARG A 1 95 ? -10.387 6.717 -0.841 1.00 90.88 95 ARG A N 1
ATOM 733 C CA . ARG A 1 95 ? -11.056 7.971 -0.508 1.00 90.88 95 ARG A CA 1
ATOM 734 C C . ARG A 1 95 ? -11.592 8.636 -1.764 1.00 90.88 95 ARG A C 1
ATOM 736 O O . ARG A 1 95 ? -11.068 8.442 -2.858 1.00 90.88 95 ARG A O 1
ATOM 743 N N . SER A 1 96 ? -12.603 9.470 -1.581 1.00 85.81 96 SER A N 1
ATOM 744 C CA . SER A 1 96 ? -13.071 10.421 -2.584 1.00 85.81 96 SER A CA 1
ATOM 745 C C . SER A 1 96 ? -12.892 11.824 -2.024 1.00 85.81 96 SER A C 1
ATOM 747 O O . SER A 1 96 ? -13.436 12.130 -0.962 1.00 85.81 96 SER A O 1
ATOM 749 N N . GLU A 1 97 ? -12.146 12.677 -2.716 1.00 76.25 97 GLU A N 1
ATOM 750 C CA . GLU A 1 97 ? -12.118 14.102 -2.390 1.00 76.25 97 GLU A CA 1
ATOM 751 C C . GLU A 1 97 ? -13.296 14.805 -3.084 1.00 76.25 97 GLU A C 1
ATOM 753 O O . GLU A 1 97 ? -13.646 14.484 -4.221 1.00 76.25 97 GLU A O 1
ATOM 758 N N . GLY A 1 98 ? -13.965 15.709 -2.361 1.00 72.44 98 GLY A N 1
ATOM 759 C CA . GLY A 1 98 ? -15.098 16.480 -2.877 1.00 72.44 98 GLY A CA 1
ATOM 760 C C . GLY A 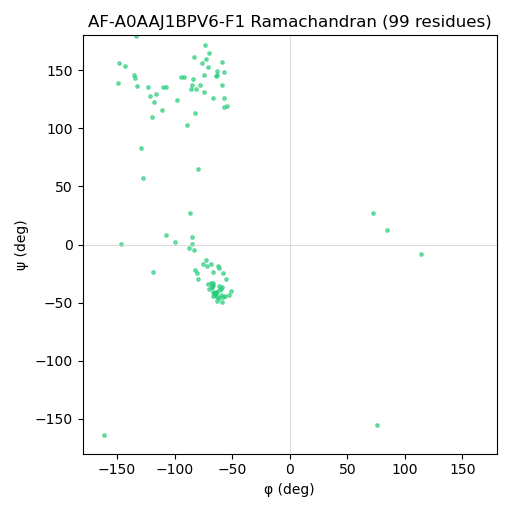1 98 ? -14.673 17.581 -3.854 1.00 72.44 98 GLY A C 1
ATOM 761 O O . GLY A 1 98 ? -13.491 17.874 -4.016 1.00 72.44 98 GLY A O 1
ATOM 762 N N . THR A 1 99 ? -15.651 18.215 -4.501 1.00 53.16 99 THR A N 1
ATOM 763 C CA . THR A 1 99 ? -15.433 19.367 -5.390 1.00 53.16 99 THR A CA 1
ATOM 764 C C . THR A 1 99 ? -14.755 20.523 -4.659 1.00 53.16 99 THR A C 1
ATOM 766 O O . THR A 1 99 ? -15.160 20.879 -3.551 1.00 53.16 99 THR A O 1
ATOM 769 N N . TYR A 1 100 ? -13.779 21.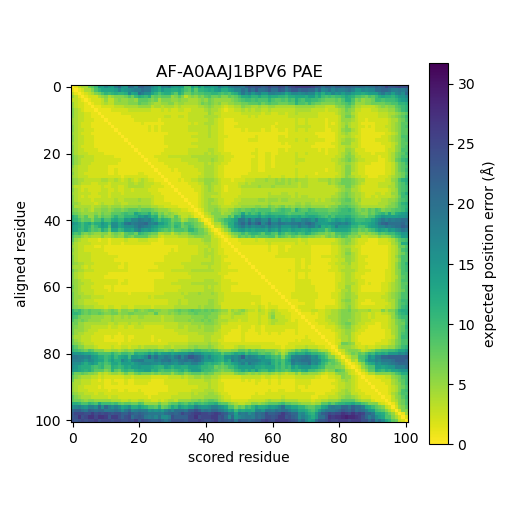157 -5.318 1.00 60.16 100 TYR A N 1
ATOM 770 C CA . TYR A 1 100 ? -13.410 22.537 -5.002 1.00 60.16 100 TYR A CA 1
ATOM 771 C C . TYR A 1 100 ? -14.690 23.378 -5.093 1.00 60.16 100 TYR A C 1
ATOM 773 O O . TYR A 1 100 ? -15.354 23.357 -6.131 1.00 60.16 100 TYR A O 1
ATOM 781 N N . GLY A 1 101 ? -15.078 23.997 -3.976 1.00 56.03 101 GLY A N 1
ATOM 782 C CA . GLY A 1 101 ? -16.236 24.893 -3.910 1.00 56.03 101 GLY A CA 1
ATOM 783 C C . GLY A 1 101 ? -16.074 26.120 -4.792 1.00 56.03 101 GLY A C 1
ATOM 784 O O . GLY A 1 101 ? -14.913 26.535 -5.013 1.00 56.03 101 GLY A O 1
#

Secondary structure (DSSP, 8-state):
-HHHHTT--HHHHHHHHHHHTTS-EEEESHHHHHHHTT---TTT-PPEEEESS-HHHHHHH-TT-EEEEGGGTEEEE--TTPPTTS--EEEEE---PPPP-

Radius of gyration: 13.83 Å; Cα contacts (8 Å, |Δi|>4): 146; chains: 1; bounding box: 34×36×35 Å

Nearest PDB structures (foldseek):
  7otr-assembly1_A  TM=8.712E-01  e=2.407E-07  Planococcus halocryophilus
  6qy6-assembly1_A  TM=8.727E-01  e=2.745E-07  Planococcus halocryophilus
  6qxn-assembly1_A  TM=8.763E-01  e=2.931E-07  Planococcus halocryophilus
  6tvz-assembly1_A  TM=8.899E-01  e=4.642E-07  Planococcus halocryophilus
  3wfq-assembly2_F  TM=5.489E-01  e=1.401E-02  synthetic construct

pLDDT: mean 87.7, std 12.26, range [53.16, 98.69]

Solvent-accessible surface area (backbone atoms only — not comparable to full-atom values): 6049 Å² total; per-residue (Å²): 115,75,79,50,60,74,67,56,52,72,65,55,50,50,54,50,51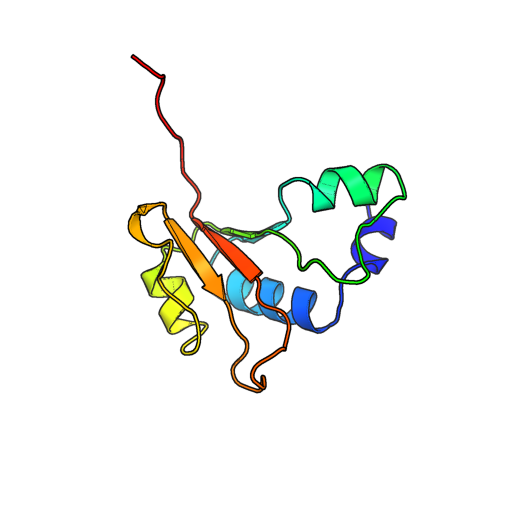,60,44,47,75,78,38,52,63,42,80,36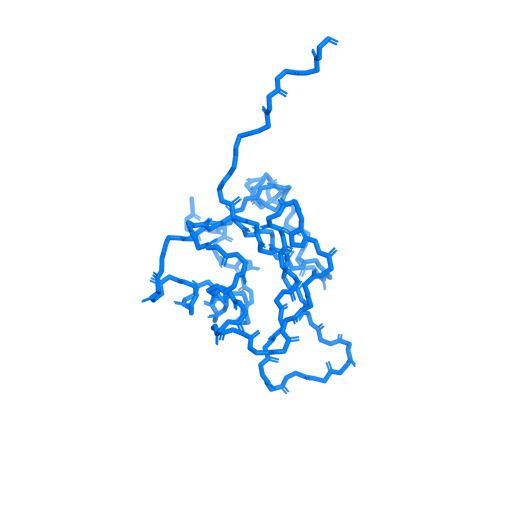,70,64,57,56,57,29,34,73,74,72,54,56,66,62,89,85,53,69,65,39,32,38,24,73,44,52,49,67,58,50,36,69,77,26,76,66,34,43,68,88,38,42,96,79,28,24,28,40,40,30,65,87,90,60,62,98,88,56,80,58,30,52,39,29,33,75,80,80,85,78,79,86,128

Sequence (101 aa):
MERVLEYLSEADTQVLARLRSAGEAWIVGGWVRDSIIGRPDTDDKPIDIATSLLPAEVKELFPRSLMVGEKYGTVVVRLDEGVVGEPSWEVTTLRSEGTYG

Mean predicted aligned error: 5.37 Å

Foldseek 3Di:
DVQLCVLDDPVLVVLCVLLVVPWHKDFDDPQVVCSVVVRRPRPADRTEMETQDAPVVLCVSAVPWDCPCNVQQWIWGDHPPDDVPDDTYIYGYDDDDDDDD